Protein AF-A0A0W0TD12-F1 (afdb_monomer_lite)

Sequence (74 aa):
MTKIPLCVLLLFFLPVQAAEPPTQGEIKGQKYDQGLCFQQRVSQCLKVCEKTKDNNCSLACEENAKHECRQAGE

Foldseek 3Di:
DDDDDPVVVVVVPDPPPDPDDDDPVVVVVLVVQLVVQLVVQLVVQVVVCVVVVDPCSSVVSNVVSNVVSVVPRD

Structure (mmCIF, N/CA/C/O backbone):
data_AF-A0A0W0TD12-F1
#
_entry.id   AF-A0A0W0TD12-F1
#
loop_
_atom_site.group_PDB
_atom_site.id
_atom_site.type_symbol
_atom_site.label_atom_id
_atom_site.label_alt_id
_atom_site.label_comp_id
_atom_site.label_asym_id
_atom_site.label_entity_id
_atom_site.label_seq_id
_atom_site.pdbx_PDB_ins_code
_atom_site.Cartn_x
_atom_site.Cartn_y
_atom_site.Cartn_z
_atom_site.occupancy
_atom_site.B_iso_or_equiv
_atom_site.auth_seq_id
_atom_site.auth_comp_id
_atom_site.auth_asym_id
_atom_site.auth_atom_id
_atom_site.pdbx_PDB_model_num
ATOM 1 N N . MET A 1 1 ? 27.015 -47.702 -21.921 1.00 44.22 1 MET A N 1
ATOM 2 C CA . MET A 1 1 ? 27.481 -46.710 -22.916 1.00 44.22 1 MET A CA 1
ATOM 3 C C . MET A 1 1 ? 26.285 -45.888 -23.373 1.00 44.22 1 MET A C 1
ATOM 5 O O . MET A 1 1 ? 25.586 -46.276 -24.301 1.00 44.22 1 MET A O 1
ATOM 9 N N . THR A 1 2 ? 25.982 -44.811 -22.653 1.00 53.25 2 THR A N 1
ATOM 10 C CA . THR A 1 2 ? 24.807 -43.965 -22.896 1.00 53.25 2 THR A CA 1
ATOM 11 C C . THR A 1 2 ? 25.104 -43.059 -24.090 1.00 53.25 2 THR A C 1
ATOM 13 O O . THR A 1 2 ? 25.915 -42.143 -23.987 1.00 53.25 2 THR A O 1
ATOM 16 N N . LYS A 1 3 ? 24.518 -43.355 -25.256 1.00 64.62 3 LYS A N 1
ATOM 17 C CA . LYS A 1 3 ? 24.636 -42.515 -26.456 1.00 64.62 3 LYS A CA 1
ATOM 18 C C . LYS A 1 3 ? 23.719 -41.308 -26.271 1.00 64.62 3 LYS A C 1
ATOM 20 O O . LYS A 1 3 ? 22.521 -41.416 -26.511 1.00 64.62 3 LYS A O 1
ATOM 25 N N . ILE A 1 4 ? 24.265 -40.197 -25.782 1.00 67.12 4 ILE A N 1
ATOM 26 C CA . ILE A 1 4 ? 23.522 -38.936 -25.683 1.00 67.12 4 ILE A CA 1
ATOM 27 C C . ILE A 1 4 ? 23.278 -38.450 -27.122 1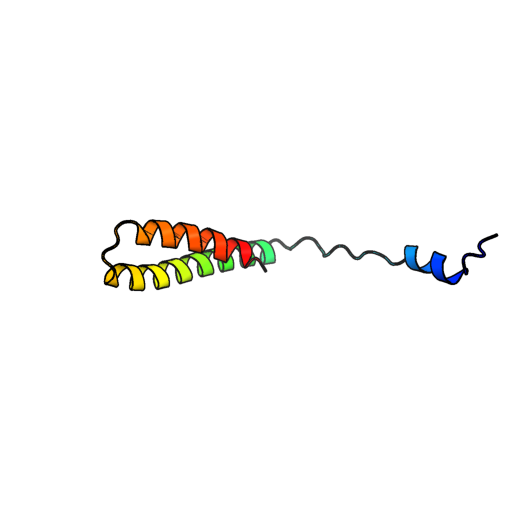.00 67.12 4 ILE A C 1
ATOM 29 O O . ILE A 1 4 ? 24.249 -38.237 -27.853 1.00 67.12 4 ILE A O 1
ATOM 33 N N . PRO A 1 5 ? 22.017 -38.338 -27.574 1.00 67.31 5 PRO A N 1
ATOM 34 C CA . PRO A 1 5 ? 21.716 -37.929 -28.938 1.00 67.31 5 PRO A CA 1
ATOM 35 C C . PRO A 1 5 ? 22.148 -36.474 -29.149 1.00 67.31 5 PRO A C 1
ATOM 37 O O . PRO A 1 5 ? 21.851 -35.607 -28.328 1.00 67.31 5 PRO A O 1
ATOM 40 N N . LEU A 1 6 ? 22.828 -36.218 -30.272 1.00 65.75 6 LEU A N 1
ATOM 41 C CA . LEU A 1 6 ? 23.406 -34.924 -30.669 1.00 65.75 6 LEU A CA 1
ATOM 42 C C . LEU A 1 6 ? 22.413 -33.746 -30.542 1.00 65.75 6 LEU A C 1
ATOM 44 O O . LEU A 1 6 ? 22.822 -32.623 -30.266 1.00 65.75 6 LEU A O 1
ATOM 48 N N . CYS A 1 7 ? 21.107 -34.009 -30.654 1.00 62.16 7 CYS A N 1
ATOM 49 C CA . CYS A 1 7 ? 20.042 -33.016 -30.496 1.00 62.16 7 CYS A CA 1
ATOM 50 C C . CYS A 1 7 ? 19.962 -32.386 -29.093 1.00 62.16 7 CYS A C 1
ATOM 52 O O . CYS A 1 7 ? 19.543 -31.240 -28.973 1.00 62.16 7 CYS A O 1
ATOM 54 N N . VAL A 1 8 ? 20.373 -33.093 -28.033 1.00 67.00 8 VAL A N 1
ATOM 55 C CA . VAL A 1 8 ? 20.314 -32.575 -26.649 1.00 67.00 8 VAL A CA 1
ATOM 56 C C . VAL A 1 8 ? 21.390 -31.514 -26.402 1.00 67.00 8 VAL A C 1
ATOM 58 O O . VAL A 1 8 ? 21.186 -30.605 -25.603 1.00 67.00 8 VAL A O 1
ATOM 61 N N . LEU A 1 9 ? 22.511 -31.572 -27.130 1.00 63.69 9 LEU A N 1
ATOM 62 C CA . LEU A 1 9 ? 23.604 -30.607 -26.982 1.00 63.69 9 LEU A CA 1
ATOM 63 C C . LEU A 1 9 ? 23.239 -29.212 -27.528 1.00 63.69 9 LEU A C 1
ATOM 65 O O . LEU A 1 9 ? 23.785 -28.211 -27.076 1.00 63.69 9 LEU A O 1
ATOM 69 N N . LEU A 1 10 ? 22.302 -29.141 -28.481 1.00 64.75 10 LEU A N 1
ATOM 70 C CA . LEU A 1 10 ? 21.909 -27.899 -29.157 1.00 64.75 10 LEU A CA 1
ATOM 71 C C . LEU A 1 10 ? 21.028 -26.984 -28.292 1.00 64.75 10 LEU A C 1
ATOM 73 O O . LEU A 1 10 ? 20.959 -25.786 -28.551 1.00 64.75 10 LEU A O 1
ATOM 77 N N . LEU A 1 11 ? 20.396 -27.517 -27.243 1.00 64.31 11 LEU A N 1
ATOM 78 C CA . LEU A 1 11 ? 19.513 -26.746 -26.359 1.00 64.31 11 LEU A CA 1
ATOM 79 C C . LEU A 1 11 ? 20.276 -25.810 -25.406 1.00 64.31 11 LEU A C 1
ATOM 81 O O . LEU A 1 11 ? 19.686 -24.870 -24.882 1.00 64.31 11 LEU A O 1
ATOM 85 N N . PHE A 1 12 ? 21.584 -26.017 -25.215 1.00 65.75 12 PHE A N 1
ATOM 86 C CA . PHE A 1 12 ? 22.425 -25.156 -24.371 1.00 65.75 12 PHE A CA 1
ATOM 87 C C . PHE A 1 12 ? 22.860 -23.849 -25.050 1.00 65.75 12 PHE A C 1
ATOM 89 O O . PHE A 1 12 ? 23.398 -22.973 -24.379 1.00 65.75 12 PHE A O 1
ATOM 96 N N . PHE A 1 13 ? 22.628 -23.696 -26.359 1.00 65.50 13 PHE A N 1
ATOM 97 C CA . PHE A 1 13 ? 23.007 -22.498 -27.120 1.00 65.50 13 PHE A CA 1
ATOM 98 C C . PHE A 1 13 ? 21.866 -21.490 -27.294 1.00 65.50 13 PHE A C 1
ATOM 100 O O . PHE A 1 13 ? 22.029 -20.509 -28.021 1.00 65.50 13 PHE A O 1
ATOM 107 N N . LEU A 1 14 ? 20.711 -21.704 -26.654 1.00 70.31 14 LEU A N 1
ATOM 108 C CA . LEU A 1 14 ? 19.643 -20.712 -26.688 1.00 70.31 14 LEU A CA 1
ATOM 109 C C . LEU A 1 14 ? 20.073 -19.486 -25.867 1.00 70.31 14 LEU A C 1
ATOM 111 O O . LEU A 1 14 ? 20.374 -19.634 -24.679 1.00 70.31 14 LEU A O 1
ATOM 115 N N . PRO A 1 15 ? 20.112 -18.280 -26.463 1.00 65.94 15 PRO A N 1
ATOM 116 C CA . PRO A 1 15 ? 20.380 -17.072 -25.706 1.00 65.94 15 PRO A CA 1
ATOM 117 C C . PRO A 1 15 ? 19.247 -16.885 -24.696 1.00 65.94 15 PRO A C 1
ATOM 119 O O . PRO A 1 15 ? 18.089 -16.684 -25.065 1.00 65.94 15 PRO A O 1
ATOM 122 N N . VAL A 1 16 ? 19.580 -16.963 -23.408 1.00 71.06 16 VAL A N 1
ATOM 123 C CA . VAL A 1 16 ? 18.709 -16.472 -22.341 1.00 71.06 16 VAL A CA 1
ATOM 124 C C . VAL A 1 16 ? 18.648 -14.960 -22.524 1.00 71.06 16 VAL A C 1
ATOM 126 O O . VAL A 1 16 ? 19.589 -14.251 -22.174 1.00 71.06 16 VAL A O 1
ATOM 129 N N . GLN A 1 17 ? 17.579 -14.468 -23.149 1.00 63.84 17 GLN A N 1
ATOM 130 C CA . GLN A 1 17 ? 17.322 -13.036 -23.219 1.00 63.84 17 GLN A CA 1
ATOM 131 C C . GLN A 1 17 ? 17.006 -12.566 -21.799 1.00 63.84 17 GLN A C 1
ATOM 133 O O . GLN A 1 17 ? 15.923 -12.821 -21.275 1.00 63.84 17 GLN A O 1
ATOM 138 N N . ALA A 1 18 ? 17.986 -11.942 -21.146 1.00 62.03 18 ALA A N 1
ATOM 139 C CA . ALA A 1 18 ? 17.721 -11.157 -19.953 1.00 62.03 18 ALA A CA 1
ATOM 140 C C . ALA A 1 18 ? 16.804 -10.004 -20.370 1.00 62.03 18 ALA A C 1
ATOM 142 O O . ALA A 1 18 ? 17.104 -9.315 -21.346 1.00 62.03 18 ALA A O 1
ATOM 143 N N . ALA A 1 19 ? 15.685 -9.828 -19.664 1.00 68.12 19 ALA A N 1
ATOM 144 C CA . ALA A 1 19 ? 14.830 -8.668 -19.866 1.00 68.12 19 ALA A CA 1
ATOM 145 C C . ALA A 1 19 ? 15.684 -7.398 -19.750 1.00 68.12 19 ALA A C 1
ATOM 147 O O . ALA A 1 19 ? 16.529 -7.287 -18.855 1.00 68.12 19 ALA A O 1
ATOM 148 N N . GLU A 1 20 ? 15.502 -6.489 -20.704 1.00 70.06 20 GLU A N 1
ATOM 149 C CA . GLU A 1 20 ? 16.225 -5.225 -20.762 1.00 70.06 20 GLU A CA 1
ATOM 150 C C . GLU A 1 20 ? 16.047 -4.470 -19.433 1.00 70.06 20 GLU A C 1
ATOM 152 O O . GLU A 1 20 ? 14.965 -4.517 -18.839 1.00 70.06 20 GLU A O 1
ATOM 157 N N . PRO A 1 21 ? 17.095 -3.806 -18.912 1.00 69.19 21 PR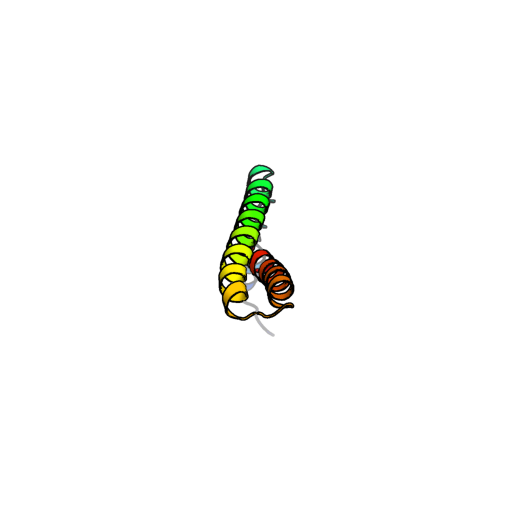O A N 1
ATOM 158 C CA . PRO A 1 21 ? 16.955 -3.027 -17.693 1.00 69.19 21 PRO A CA 1
ATOM 159 C C . PRO A 1 21 ? 15.903 -1.929 -17.914 1.00 69.19 21 PRO A C 1
ATOM 161 O O . PRO A 1 21 ? 15.959 -1.248 -18.942 1.00 69.19 21 PRO A O 1
ATOM 164 N N . PRO A 1 22 ? 14.972 -1.726 -16.962 1.00 70.06 22 PRO A N 1
ATOM 165 C CA . PRO A 1 22 ? 13.882 -0.778 -17.134 1.00 70.06 22 PRO A CA 1
ATOM 166 C C . PRO A 1 22 ? 14.435 0.625 -17.376 1.00 70.06 22 PRO A C 1
ATOM 168 O O . PRO A 1 22 ? 15.368 1.086 -16.706 1.00 70.06 22 PRO A O 1
ATOM 171 N N . THR A 1 23 ? 13.851 1.323 -18.342 1.00 76.75 23 THR A N 1
ATOM 172 C CA . THR A 1 23 ? 14.211 2.704 -18.642 1.00 76.75 23 THR A CA 1
ATOM 173 C C . THR A 1 23 ? 13.826 3.622 -17.479 1.00 76.75 23 THR A C 1
ATOM 175 O O . THR A 1 23 ? 12.954 3.331 -16.659 1.00 76.75 23 THR A O 1
ATOM 178 N N . GLN A 1 24 ? 14.439 4.807 -17.403 1.00 70.50 24 GLN A N 1
ATOM 179 C CA . GLN A 1 24 ? 14.107 5.785 -16.360 1.00 70.50 24 GLN A CA 1
ATOM 180 C C . GLN A 1 24 ? 12.620 6.200 -16.375 1.00 70.50 24 GLN A C 1
ATOM 182 O O . GLN A 1 24 ? 12.083 6.584 -15.334 1.00 70.50 24 GLN A O 1
ATOM 187 N N . GLY A 1 25 ? 11.964 6.144 -17.541 1.00 64.06 25 GLY A N 1
ATOM 188 C CA . GLY A 1 25 ? 10.530 6.395 -17.686 1.00 64.06 25 GLY A CA 1
ATOM 189 C C . GLY A 1 25 ? 9.688 5.311 -17.015 1.00 64.06 25 GLY A C 1
ATOM 190 O O . GLY A 1 25 ? 8.819 5.638 -16.212 1.00 64.06 25 GLY A O 1
ATOM 191 N N . GLU A 1 26 ? 10.015 4.043 -17.256 1.00 65.62 26 GLU A N 1
ATOM 192 C CA . GLU A 1 26 ? 9.344 2.884 -16.649 1.00 65.62 26 GLU A CA 1
ATOM 193 C C . GLU A 1 26 ? 9.536 2.850 -15.127 1.00 65.62 26 GLU A C 1
ATOM 195 O O . GLU A 1 26 ? 8.576 2.660 -14.387 1.00 65.62 26 GLU A O 1
ATOM 200 N N . ILE A 1 27 ? 10.733 3.190 -14.633 1.00 64.56 27 ILE A N 1
ATOM 201 C CA . ILE A 1 27 ? 11.006 3.303 -13.188 1.00 64.56 27 ILE A CA 1
ATOM 202 C C . ILE A 1 27 ? 10.158 4.412 -12.535 1.00 64.56 27 ILE A C 1
ATOM 204 O O . ILE A 1 27 ? 9.736 4.295 -11.381 1.00 64.56 27 ILE A O 1
ATOM 208 N N . LYS A 1 28 ? 9.929 5.530 -13.238 1.00 63.53 28 LYS A N 1
ATOM 209 C CA . LYS A 1 28 ? 9.063 6.616 -12.747 1.00 63.53 28 LYS A CA 1
ATOM 210 C C . LYS A 1 28 ? 7.588 6.218 -12.786 1.00 63.53 28 LYS A C 1
ATOM 212 O O . LYS A 1 28 ? 6.886 6.546 -11.833 1.00 63.53 28 LYS A O 1
ATOM 217 N N . GLY A 1 29 ? 7.159 5.516 -13.837 1.00 62.38 29 GLY A N 1
ATOM 218 C CA . GLY A 1 29 ? 5.822 4.928 -13.957 1.00 62.38 29 GLY A CA 1
ATOM 219 C C . GLY A 1 29 ? 5.523 3.996 -12.788 1.00 62.38 29 GLY A C 1
ATOM 220 O O . GLY A 1 29 ? 4.643 4.301 -11.993 1.00 62.38 29 GLY A O 1
ATOM 221 N N . GLN A 1 30 ? 6.377 2.993 -12.556 1.00 60.91 30 GLN A N 1
ATOM 222 C CA . GLN A 1 30 ? 6.250 2.070 -11.420 1.00 60.91 30 GLN A CA 1
ATOM 223 C C . GLN A 1 30 ? 6.131 2.790 -10.069 1.00 60.91 30 GLN A C 1
ATOM 225 O O . GLN A 1 30 ? 5.304 2.428 -9.236 1.00 60.91 30 GLN A O 1
ATOM 230 N N . LYS A 1 31 ? 6.932 3.839 -9.824 1.00 67.88 31 LYS A N 1
ATOM 231 C CA . LYS A 1 31 ? 6.843 4.617 -8.573 1.00 67.88 31 LYS A CA 1
ATOM 232 C C . LYS A 1 31 ? 5.536 5.396 -8.451 1.00 67.88 31 LYS A C 1
ATOM 234 O O . LYS A 1 31 ? 5.003 5.514 -7.348 1.00 67.88 31 LYS A O 1
ATOM 239 N N . TYR A 1 32 ? 5.052 5.958 -9.554 1.00 70.44 32 TYR A N 1
ATOM 240 C CA . TYR A 1 32 ? 3.786 6.680 -9.589 1.00 70.44 32 TYR A CA 1
ATOM 241 C C . TYR A 1 32 ? 2.608 5.727 -9.362 1.00 70.44 32 TYR A C 1
ATOM 243 O O . TYR A 1 32 ? 1.782 5.985 -8.487 1.00 70.44 32 TYR A O 1
ATOM 251 N N . ASP A 1 33 ? 2.592 4.594 -10.061 1.00 77.00 33 ASP A N 1
ATOM 252 C CA . ASP A 1 33 ? 1.542 3.580 -9.970 1.00 77.00 33 ASP A CA 1
ATOM 253 C C . ASP A 1 33 ? 1.502 2.939 -8.578 1.00 77.00 33 ASP A C 1
ATOM 255 O O . ASP A 1 33 ? 0.432 2.769 -7.990 1.00 77.00 33 ASP A O 1
ATOM 259 N N . GLN A 1 34 ? 2.666 2.695 -7.974 1.00 77.12 34 GLN A N 1
ATOM 260 C CA . GLN A 1 34 ? 2.765 2.207 -6.600 1.00 77.12 34 GLN A CA 1
ATOM 261 C C . GLN A 1 34 ? 2.254 3.237 -5.576 1.00 77.12 34 GLN A C 1
ATOM 263 O O . GLN A 1 34 ? 1.566 2.871 -4.618 1.00 77.12 34 GLN A O 1
ATOM 268 N N . GLY A 1 35 ? 2.530 4.529 -5.791 1.00 83.75 35 GLY A N 1
ATOM 269 C CA . GLY A 1 35 ? 1.979 5.615 -4.974 1.00 83.75 35 GLY A CA 1
ATOM 270 C C . GLY A 1 35 ? 0.459 5.742 -5.108 1.00 83.75 35 GLY A C 1
ATOM 271 O O . GLY A 1 35 ? -0.244 5.882 -4.104 1.00 83.75 35 GLY A O 1
ATOM 272 N N . LEU A 1 36 ? -0.059 5.626 -6.334 1.00 88.25 36 LEU A N 1
ATOM 273 C CA . LEU A 1 36 ? -1.491 5.653 -6.625 1.00 88.25 36 LEU A CA 1
ATOM 274 C C . LEU A 1 36 ? -2.210 4.459 -5.984 1.00 88.25 36 LEU A C 1
ATOM 276 O O . LEU A 1 36 ? -3.234 4.648 -5.326 1.00 88.25 36 LEU A O 1
ATOM 280 N N . CYS A 1 37 ? -1.653 3.251 -6.119 1.00 88.62 37 CYS A N 1
ATOM 281 C CA . CYS A 1 37 ? -2.166 2.042 -5.480 1.00 88.62 37 CYS A CA 1
ATOM 282 C C . CYS A 1 37 ? -2.264 2.231 -3.964 1.00 88.62 37 CYS A C 1
ATOM 284 O O . CYS A 1 37 ? -3.330 2.008 -3.384 1.00 88.62 37 CYS A O 1
ATOM 286 N N . PHE A 1 38 ? -1.184 2.701 -3.327 1.00 90.50 38 PHE A N 1
ATOM 287 C CA . PHE A 1 38 ? -1.156 2.910 -1.882 1.00 90.50 38 PHE A CA 1
ATOM 288 C C . PHE A 1 38 ? -2.260 3.87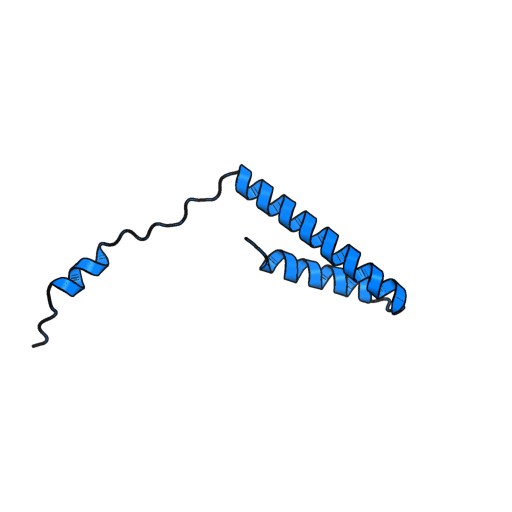9 -1.446 1.00 90.50 38 PHE A C 1
ATOM 290 O O . PHE A 1 38 ? -3.063 3.564 -0.567 1.00 90.50 38 PHE A O 1
ATOM 297 N N . GLN A 1 39 ? -2.359 5.029 -2.117 1.00 89.00 39 GLN A N 1
ATOM 298 C CA . GLN A 1 39 ? -3.367 6.037 -1.808 1.00 89.00 39 GLN A CA 1
ATOM 299 C C . GLN A 1 39 ? -4.797 5.504 -1.993 1.00 89.00 39 GLN A C 1
ATOM 301 O O . GLN A 1 39 ? -5.660 5.741 -1.142 1.00 89.00 39 GLN A O 1
ATOM 306 N N . GLN A 1 40 ? -5.064 4.770 -3.077 1.00 91.50 40 GLN A N 1
ATOM 307 C CA . GLN A 1 40 ? -6.381 4.186 -3.338 1.00 91.50 40 GLN A CA 1
ATOM 308 C C . GLN A 1 40 ? -6.762 3.142 -2.283 1.00 91.50 40 GLN A C 1
ATOM 310 O O . GLN A 1 40 ? -7.877 3.194 -1.756 1.00 91.50 40 GLN A O 1
ATOM 315 N N . ARG A 1 41 ? -5.845 2.230 -1.938 1.00 92.31 41 ARG A N 1
ATOM 316 C CA . ARG A 1 41 ? -6.091 1.166 -0.954 1.00 92.31 41 ARG A CA 1
ATOM 317 C C . ARG A 1 41 ? -6.326 1.719 0.444 1.00 92.31 41 ARG A C 1
ATOM 319 O O . ARG A 1 41 ? -7.328 1.365 1.066 1.00 92.31 41 ARG A O 1
ATOM 326 N N . VAL A 1 42 ? -5.485 2.648 0.902 1.00 93.06 42 VAL A N 1
ATOM 327 C CA . VAL A 1 42 ? -5.670 3.299 2.208 1.00 93.06 42 VAL A CA 1
ATOM 328 C C . VAL A 1 42 ? -6.997 4.056 2.251 1.00 93.06 42 VAL A C 1
ATOM 330 O O . VAL A 1 42 ? -7.767 3.878 3.190 1.00 93.06 42 VAL A O 1
ATOM 333 N N . SER A 1 43 ? -7.329 4.838 1.218 1.00 92.31 43 SER A N 1
ATOM 334 C CA . SER A 1 43 ? -8.586 5.600 1.188 1.00 92.31 43 SER A CA 1
ATOM 335 C C . SER A 1 43 ? -9.829 4.703 1.245 1.00 92.31 43 SER A C 1
ATOM 337 O O . SER A 1 43 ? -10.784 5.007 1.961 1.00 92.31 43 SER A O 1
ATOM 339 N N . GLN A 1 44 ? -9.832 3.586 0.512 1.00 92.19 44 GLN A N 1
ATOM 340 C CA . GLN A 1 44 ? -10.931 2.618 0.555 1.00 92.19 44 GLN A CA 1
ATOM 341 C C . GLN A 1 44 ? -11.040 1.950 1.927 1.00 92.19 44 GLN A C 1
ATOM 343 O O . GLN A 1 44 ? -12.143 1.820 2.457 1.00 92.19 44 GLN A O 1
ATOM 348 N N . CYS A 1 45 ? -9.905 1.574 2.512 1.00 92.31 45 CYS A N 1
ATOM 349 C CA . CYS A 1 45 ? -9.847 0.918 3.809 1.00 92.31 45 CYS A CA 1
ATOM 350 C C . CYS A 1 45 ? -10.319 1.846 4.944 1.00 92.31 45 CYS A C 1
ATOM 352 O O . CYS A 1 45 ? -11.164 1.454 5.748 1.00 92.31 45 CYS A O 1
ATOM 354 N N . LEU A 1 46 ? -9.905 3.119 4.947 1.00 90.75 46 LEU A N 1
ATOM 355 C CA . LEU A 1 46 ? -10.328 4.096 5.959 1.00 90.75 46 LEU A CA 1
ATOM 356 C C . LEU A 1 46 ? -11.844 4.345 5.961 1.00 90.75 46 LEU A C 1
ATOM 358 O O . LEU A 1 46 ? -12.439 4.463 7.029 1.00 90.75 46 LEU A O 1
ATOM 362 N N . LYS A 1 47 ? -12.505 4.320 4.794 1.00 90.25 47 LYS A N 1
ATOM 363 C CA . LYS A 1 47 ? -13.981 4.395 4.709 1.00 90.25 47 LYS A CA 1
ATOM 364 C C . LYS A 1 47 ? -14.682 3.221 5.399 1.00 90.25 47 LYS A C 1
ATOM 366 O O . LYS A 1 47 ? -15.847 3.334 5.784 1.00 90.25 47 LYS A O 1
ATOM 371 N N . VAL A 1 48 ? -14.010 2.075 5.507 1.00 87.31 48 VAL A N 1
ATOM 372 C CA . VAL A 1 48 ? -14.497 0.925 6.277 1.00 87.31 48 VAL A CA 1
ATOM 373 C C . VAL A 1 48 ? -14.196 1.127 7.763 1.00 87.31 48 VAL A C 1
ATOM 375 O O . VAL A 1 48 ? -15.087 0.905 8.580 1.00 87.31 48 VAL A O 1
ATOM 378 N N . CYS A 1 49 ? -13.009 1.634 8.110 1.00 86.94 49 CYS A N 1
ATOM 379 C CA . CYS A 1 49 ? -12.619 1.931 9.493 1.00 86.94 49 CYS A CA 1
ATOM 380 C C . CYS A 1 49 ? -13.553 2.922 10.199 1.00 86.94 49 CYS A C 1
ATOM 382 O O . CYS A 1 49 ? -13.895 2.733 11.367 1.00 86.94 49 CYS A O 1
ATOM 384 N N . GLU A 1 50 ? -14.028 3.950 9.489 1.00 83.50 50 GLU A N 1
ATOM 385 C CA . GLU A 1 50 ? -15.000 4.915 10.025 1.00 83.50 50 GLU A CA 1
ATOM 386 C C . GLU A 1 50 ? -16.279 4.237 10.545 1.00 83.50 50 GLU A C 1
ATOM 388 O O . GLU A 1 50 ? -16.929 4.736 11.464 1.00 83.50 50 GLU A O 1
ATOM 393 N N . LYS A 1 51 ? -16.628 3.068 9.994 1.00 81.56 51 LYS A N 1
ATOM 394 C CA . LYS A 1 51 ? -17.814 2.300 10.387 1.00 81.56 51 LYS A CA 1
ATOM 395 C C . LYS A 1 51 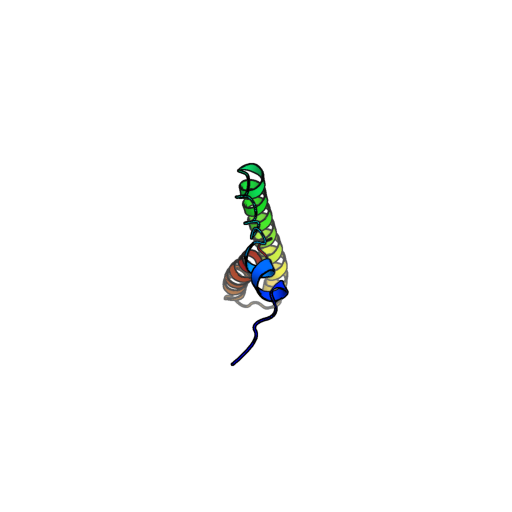? -17.559 1.359 11.563 1.00 81.56 51 LYS A C 1
ATOM 397 O O . LYS A 1 51 ? -18.519 0.966 12.221 1.00 81.56 51 LYS A O 1
ATOM 402 N N . THR A 1 52 ? -16.306 0.987 11.831 1.00 78.50 52 THR A N 1
ATOM 403 C CA . THR A 1 52 ? -15.953 -0.040 12.827 1.00 78.50 52 THR A CA 1
ATOM 404 C C . THR A 1 52 ? -15.504 0.527 14.176 1.00 78.50 52 THR A C 1
ATOM 406 O O . THR A 1 52 ? -15.460 -0.228 15.143 1.00 78.50 52 THR A O 1
ATOM 409 N N . LYS A 1 53 ? -15.226 1.841 14.282 1.00 74.56 53 LYS A N 1
ATOM 410 C CA . LYS A 1 53 ? -14.686 2.510 15.494 1.00 74.56 53 LYS A CA 1
ATOM 411 C C . LYS A 1 53 ? -13.410 1.857 16.054 1.00 74.56 53 LYS A C 1
ATOM 413 O O . LYS A 1 53 ? -13.108 1.996 17.238 1.00 74.56 53 LYS A O 1
ATOM 418 N N . ASP A 1 54 ? -12.667 1.146 15.216 1.00 79.69 54 ASP A N 1
ATOM 419 C CA . ASP A 1 54 ? -11.413 0.514 15.608 1.00 79.69 54 ASP A CA 1
ATOM 420 C C . ASP A 1 54 ? -10.252 1.504 15.442 1.00 79.69 54 ASP A C 1
ATOM 422 O O . ASP A 1 54 ? -9.943 1.953 14.336 1.00 79.69 54 ASP A O 1
ATOM 426 N N . ASN A 1 55 ? -9.595 1.824 16.558 1.00 74.81 55 ASN A N 1
ATOM 427 C CA . ASN A 1 55 ? -8.473 2.761 16.616 1.00 74.81 55 ASN A CA 1
ATOM 428 C C . ASN A 1 55 ? -7.224 2.252 15.877 1.00 74.81 55 ASN A C 1
ATOM 430 O O . ASN A 1 55 ? -6.387 3.057 15.475 1.00 74.81 55 ASN A O 1
ATOM 434 N N . ASN A 1 56 ? -7.095 0.938 15.683 1.00 89.12 56 ASN A N 1
ATOM 435 C CA . ASN A 1 56 ? -5.951 0.328 15.005 1.00 89.12 56 ASN A CA 1
ATOM 436 C C . ASN A 1 56 ? -6.196 0.112 13.511 1.00 89.12 56 ASN A C 1
A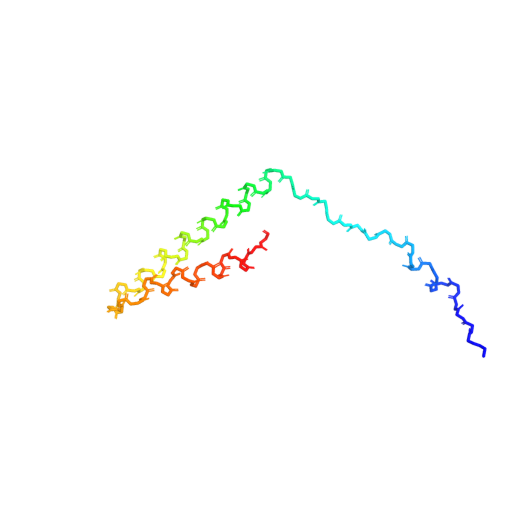TOM 438 O O . ASN A 1 56 ? -5.274 -0.242 12.776 1.00 89.12 56 ASN A O 1
ATOM 442 N N . CYS A 1 57 ? -7.422 0.346 13.047 1.00 88.19 57 CYS A N 1
ATOM 443 C CA . CYS A 1 57 ? -7.808 0.066 11.675 1.00 88.19 57 CYS A CA 1
ATOM 444 C C . CYS A 1 57 ? -6.990 0.893 10.674 1.00 88.19 57 CYS A C 1
ATOM 446 O O . CYS A 1 57 ? -6.508 0.348 9.688 1.00 88.19 57 CYS A O 1
ATOM 448 N N . SER A 1 58 ? -6.718 2.169 10.967 1.00 87.00 58 SER A N 1
ATOM 449 C CA . SER A 1 58 ? -5.885 3.024 10.110 1.00 87.00 58 SER A CA 1
ATOM 450 C C . SER A 1 58 ? -4.452 2.502 9.950 1.00 87.00 58 SER A C 1
ATOM 452 O O . SER A 1 58 ? -3.925 2.504 8.841 1.00 87.00 58 SER A O 1
ATOM 454 N N . LEU A 1 59 ? -3.840 2.004 11.032 1.00 89.50 59 LEU A N 1
ATOM 455 C CA . LEU A 1 59 ? -2.496 1.414 10.988 1.00 89.50 59 LEU A CA 1
ATOM 456 C C . LEU A 1 59 ? -2.491 0.124 10.161 1.00 89.50 59 LEU A C 1
ATOM 458 O O . LEU A 1 59 ? -1.655 -0.033 9.273 1.00 89.50 59 LEU A O 1
ATOM 462 N N . ALA A 1 60 ? -3.478 -0.749 10.380 1.00 92.19 60 ALA A N 1
ATOM 463 C CA . ALA A 1 60 ? -3.637 -1.970 9.596 1.00 92.19 60 ALA A CA 1
ATOM 464 C C . ALA A 1 60 ? -3.868 -1.673 8.100 1.00 92.19 60 ALA A C 1
ATOM 466 O O . ALA A 1 60 ? -3.327 -2.370 7.244 1.00 92.19 60 ALA A O 1
ATOM 467 N N . CYS A 1 61 ? -4.619 -0.616 7.765 1.00 91.81 61 CYS A N 1
ATOM 468 C CA . CYS A 1 61 ? -4.807 -0.175 6.382 1.00 91.81 61 CYS A CA 1
ATOM 469 C C . CYS A 1 61 ? -3.487 0.224 5.716 1.00 91.81 61 CYS A C 1
ATOM 471 O O . CYS A 1 61 ? -3.248 -0.142 4.566 1.00 91.81 61 CYS A O 1
ATOM 473 N N . GLU A 1 62 ? -2.634 0.978 6.413 1.00 90.38 62 GLU A N 1
ATOM 474 C CA . GLU A 1 62 ? -1.340 1.401 5.873 1.00 90.38 62 GLU A CA 1
ATOM 475 C C . GLU A 1 62 ? -0.372 0.231 5.693 1.00 90.38 62 GLU A C 1
ATOM 477 O O . GLU A 1 62 ? 0.311 0.150 4.669 1.00 90.38 62 GLU A O 1
ATOM 482 N N . GLU A 1 63 ? -0.297 -0.675 6.670 1.00 90.62 63 GLU A N 1
ATOM 483 C CA . GLU A 1 63 ? 0.558 -1.859 6.578 1.00 90.62 63 GLU A CA 1
ATOM 484 C C . GLU A 1 63 ? 0.099 -2.770 5.436 1.00 90.62 63 GLU A C 1
ATOM 486 O O . GLU A 1 63 ? 0.900 -3.107 4.560 1.00 90.62 63 GLU A O 1
ATOM 491 N N . ASN A 1 64 ? -1.199 -3.070 5.353 1.00 89.75 64 ASN A N 1
ATOM 492 C CA . ASN A 1 64 ? -1.746 -3.904 4.284 1.00 89.75 64 ASN A CA 1
ATOM 493 C C . ASN A 1 64 ? -1.556 -3.263 2.907 1.00 89.75 64 ASN A C 1
ATOM 495 O O . ASN A 1 64 ? -1.090 -3.933 1.988 1.00 89.75 64 ASN A O 1
ATOM 499 N N . ALA A 1 65 ? -1.808 -1.958 2.760 1.00 90.25 65 ALA A N 1
ATOM 500 C CA . ALA A 1 65 ? -1.588 -1.261 1.495 1.00 90.25 65 ALA A CA 1
ATOM 501 C C . ALA A 1 65 ? -0.108 -1.275 1.067 1.00 90.25 65 ALA A C 1
ATOM 503 O O . ALA A 1 65 ? 0.181 -1.444 -0.117 1.00 90.25 65 ALA A O 1
ATOM 504 N N . LYS A 1 66 ? 0.845 -1.151 2.007 1.00 86.50 66 LYS A N 1
ATOM 505 C CA . LYS A 1 66 ? 2.283 -1.309 1.712 1.00 86.50 66 LYS A CA 1
ATOM 506 C C . LYS A 1 66 ? 2.602 -2.710 1.204 1.00 86.50 66 LYS A C 1
ATOM 508 O O . LYS A 1 66 ? 3.386 -2.839 0.268 1.00 86.50 66 LYS A O 1
ATOM 513 N N . HIS A 1 67 ? 2.028 -3.749 1.807 1.00 85.56 67 HIS A N 1
ATOM 514 C CA . HIS A 1 67 ? 2.253 -5.128 1.377 1.00 85.56 67 HIS A CA 1
ATOM 515 C C . HIS A 1 67 ? 1.610 -5.417 0.015 1.00 85.56 67 HIS A C 1
ATOM 517 O O . HIS A 1 67 ? 2.296 -5.908 -0.880 1.00 85.56 67 HIS A O 1
ATOM 523 N N . GLU A 1 68 ? 0.343 -5.051 -0.171 1.00 84.62 68 GLU A N 1
ATOM 524 C CA . GLU A 1 68 ? -0.411 -5.272 -1.409 1.00 84.62 68 GLU A CA 1
ATOM 525 C C . GLU A 1 68 ? 0.206 -4.524 -2.592 1.00 84.62 68 GLU A C 1
ATOM 527 O O . GLU A 1 68 ? 0.490 -5.127 -3.621 1.00 84.62 68 GLU A O 1
ATOM 532 N N . CYS A 1 69 ? 0.491 -3.228 -2.444 1.00 83.50 69 CYS A N 1
ATOM 533 C CA . CYS A 1 69 ? 1.018 -2.410 -3.539 1.00 83.50 69 CYS A CA 1
ATOM 534 C C . CYS A 1 69 ? 2.510 -2.644 -3.815 1.00 83.50 69 CYS A C 1
ATOM 536 O O . CYS A 1 69 ? 3.014 -2.273 -4.874 1.00 83.50 69 CYS A O 1
ATOM 538 N N . ARG A 1 70 ? 3.239 -3.268 -2.880 1.00 75.00 70 ARG A N 1
ATOM 539 C CA . ARG A 1 70 ? 4.603 -3.755 -3.127 1.00 75.00 70 ARG A CA 1
ATOM 540 C C . ARG A 1 70 ? 4.611 -5.103 -3.842 1.00 75.00 70 ARG A C 1
ATOM 542 O O . ARG A 1 70 ? 5.507 -5.339 -4.643 1.00 75.00 70 ARG A O 1
ATOM 549 N N . GLN A 1 71 ? 3.655 -5.981 -3.538 1.00 61.94 71 GLN A N 1
ATOM 550 C CA . GLN A 1 71 ? 3.515 -7.279 -4.205 1.00 61.94 71 GLN A CA 1
ATOM 551 C C . GLN A 1 71 ? 2.865 -7.164 -5.584 1.00 61.94 71 GLN A C 1
ATOM 553 O O . GLN A 1 71 ? 3.183 -7.957 -6.459 1.00 61.94 71 GLN A O 1
ATOM 558 N N . ALA A 1 72 ? 2.021 -6.154 -5.797 1.00 59.72 72 ALA A N 1
ATOM 559 C CA . ALA A 1 72 ? 1.436 -5.825 -7.093 1.00 59.72 72 ALA A CA 1
ATOM 560 C C . ALA A 1 72 ? 2.421 -5.129 -8.050 1.00 59.72 72 ALA A C 1
ATOM 562 O O . ALA A 1 72 ? 1.977 -4.464 -8.978 1.00 59.72 72 ALA A O 1
ATOM 563 N N . GLY A 1 73 ? 3.733 -5.237 -7.805 1.00 56.62 73 GLY A N 1
ATOM 564 C CA . GLY A 1 73 ? 4.751 -4.777 -8.741 1.00 56.62 73 GLY A CA 1
ATOM 565 C C . GLY A 1 73 ? 4.612 -5.511 -10.071 1.00 56.62 73 GLY A C 1
ATOM 566 O O . GLY A 1 73 ? 5.127 -6.618 -10.215 1.00 56.62 73 GLY A O 1
ATOM 567 N N . GLU A 1 74 ? 3.900 -4.886 -11.007 1.00 46.47 74 GLU A N 1
ATOM 568 C CA . GLU A 1 74 ? 4.302 -4.8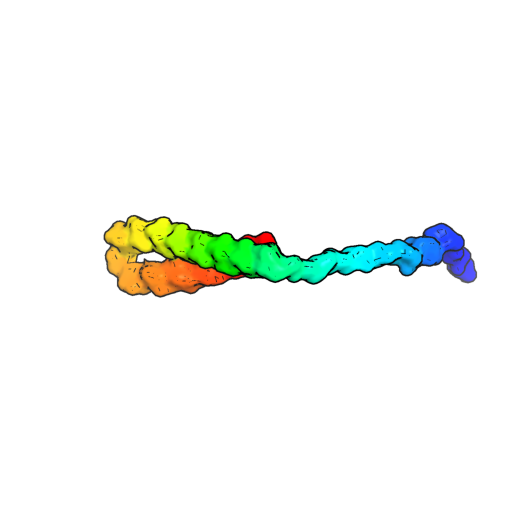92 -12.413 1.00 46.47 74 GLU A CA 1
ATOM 569 C C . GLU A 1 74 ? 5.671 -4.224 -12.532 1.00 46.47 74 GLU A C 1
ATOM 571 O O . GLU A 1 74 ? 5.865 -3.172 -11.875 1.00 46.47 74 GLU A O 1
#

Radius of gyration: 23.43 Å; chains: 1; bounding box: 45×53×47 Å

pLDDT: mean 75.77, std 12.57, range [44.22, 93.06]

Secondary structure (DSSP, 8-state):
-----GGGGGGGGS---PPPPPPHHHHHHHHHHHHHHHHHHHHHHHHHHHHHT-TTHHHHHHHHHHHHHHHT--

Organism: NCBI:txid1212489